Protein AF-A0A0W0V885-F1 (afdb_monomer_lite)

Secondary structure (DSSP, 8-state):
--HHHHHHHHHHHHHHHHHHHHHHHHHHHTHHHHHHHHHHS---HHHHHHHHHHTT----HHHHHHHHHHHHHTTGGGGSPPTTGGGSPPEEEEEEEETTEEEEEEE-TT--EEEEEEESSS-SHHHHHHHHHHB-TTSSBHHHHHHHHT-HHHHHHTT--SSSTT----

pLDDT: mean 87.05, std 13.27, range [34.38, 97.19]

Sequence (170 aa):
MNIVDALIFVSRDISEAIWYCRRRRFIKEVAPLIIFWSDRFFLNWQNLQELGKERHLLLKESDLERYRHYFYKKQFQKLQPSMEDLTAPLTIKVHKKIKGTWLFLYTDAKGIVHDFYFSNTKNFEAPRAFFNHSLASNGLPQLVNLQIANNKRLAEKLNVKSHLDDMDFI

Structure (mmCIF, N/CA/C/O backbone):
data_AF-A0A0W0V885-F1
#
_entry.id   AF-A0A0W0V885-F1
#
loop_
_atom_site.group_PDB
_atom_site.id
_atom_site.type_symbol
_atom_site.label_atom_id
_atom_site.label_alt_id
_atom_site.label_comp_id
_atom_site.label_asym_id
_atom_site.label_entity_id
_atom_site.label_seq_id
_atom_site.pdbx_PDB_ins_code
_atom_site.Cartn_x
_atom_site.Cartn_y
_atom_site.Cartn_z
_atom_site.occupancy
_atom_site.B_iso_or_equiv
_atom_site.auth_seq_id
_atom_site.auth_comp_id
_atom_site.auth_asym_id
_atom_site.auth_atom_id
_atom_site.pdbx_PDB_model_num
ATOM 1 N N . MET A 1 1 ? 31.314 2.387 -26.547 1.00 68.62 1 MET A N 1
ATOM 2 C CA . MET A 1 1 ? 30.537 1.289 -25.936 1.00 68.62 1 MET A CA 1
ATOM 3 C C . MET A 1 1 ? 30.805 0.045 -26.759 1.00 68.62 1 MET A C 1
ATOM 5 O O . MET A 1 1 ? 30.599 0.109 -27.966 1.00 68.62 1 MET A O 1
ATOM 9 N N . ASN A 1 2 ? 31.378 -1.007 -26.170 1.00 89.75 2 ASN A N 1
ATOM 10 C CA . ASN A 1 2 ? 31.672 -2.222 -26.932 1.00 89.75 2 ASN A CA 1
ATOM 11 C C . ASN A 1 2 ? 30.383 -3.058 -27.108 1.00 89.75 2 ASN A C 1
ATOM 13 O O . ASN A 1 2 ? 29.359 -2.791 -26.475 1.00 89.75 2 ASN A O 1
ATOM 17 N N . ILE A 1 3 ? 30.419 -4.055 -27.995 1.00 86.44 3 ILE A N 1
ATOM 18 C CA . ILE A 1 3 ? 29.249 -4.897 -28.301 1.00 86.44 3 ILE A CA 1
ATOM 19 C C . ILE A 1 3 ? 28.746 -5.639 -27.048 1.00 86.44 3 ILE A C 1
ATOM 21 O O . ILE A 1 3 ? 27.542 -5.819 -26.887 1.00 86.44 3 ILE A O 1
ATOM 25 N N . VAL A 1 4 ? 29.641 -6.015 -26.129 1.00 87.75 4 VAL A N 1
ATOM 26 C CA . VAL A 1 4 ? 29.295 -6.712 -24.881 1.00 87.75 4 VAL A CA 1
ATOM 27 C C . VAL A 1 4 ? 28.505 -5.797 -23.939 1.00 87.75 4 VAL A C 1
ATOM 29 O O . VAL A 1 4 ? 27.451 -6.199 -23.452 1.00 87.75 4 VAL A O 1
ATOM 32 N N . ASP A 1 5 ? 28.938 -4.551 -23.752 1.00 87.75 5 ASP A N 1
ATOM 33 C CA . ASP A 1 5 ? 28.249 -3.548 -22.932 1.00 87.75 5 ASP A CA 1
ATOM 34 C C . ASP A 1 5 ? 26.846 -3.252 -23.481 1.00 87.75 5 ASP A C 1
ATOM 36 O O . ASP A 1 5 ? 25.875 -3.169 -22.726 1.00 87.75 5 ASP A O 1
ATOM 40 N N . ALA A 1 6 ? 26.725 -3.143 -24.809 1.00 80.00 6 ALA A N 1
ATOM 41 C CA . ALA A 1 6 ? 25.445 -2.932 -25.479 1.00 80.00 6 ALA A CA 1
ATOM 42 C C . ALA A 1 6 ? 24.498 -4.132 -25.294 1.00 80.00 6 ALA A C 1
ATOM 44 O O . ALA A 1 6 ? 23.315 -3.945 -25.005 1.00 80.00 6 ALA A O 1
ATOM 45 N N . LEU A 1 7 ? 25.008 -5.365 -25.395 1.00 84.19 7 LEU A N 1
ATOM 46 C CA . LEU A 1 7 ? 24.227 -6.584 -25.162 1.00 84.19 7 LEU A CA 1
ATOM 47 C C . LEU A 1 7 ? 23.784 -6.721 -23.700 1.00 84.19 7 LEU A C 1
ATOM 49 O O . LEU A 1 7 ? 22.631 -7.074 -23.444 1.00 84.19 7 LEU A O 1
ATOM 53 N N . ILE A 1 8 ? 24.659 -6.404 -22.740 1.00 83.31 8 ILE A N 1
ATOM 54 C CA . ILE A 1 8 ? 24.323 -6.389 -21.308 1.00 83.31 8 ILE A CA 1
ATOM 55 C C . ILE A 1 8 ? 23.217 -5.366 -21.036 1.00 83.31 8 ILE A C 1
ATOM 57 O O . ILE A 1 8 ? 22.239 -5.681 -20.353 1.00 83.31 8 ILE A O 1
ATOM 61 N N . PHE A 1 9 ? 23.339 -4.162 -21.598 1.00 81.88 9 PHE A N 1
ATOM 62 C CA . PHE A 1 9 ? 22.345 -3.104 -21.448 1.00 81.88 9 PHE A CA 1
ATOM 63 C C . PHE A 1 9 ? 20.971 -3.528 -21.990 1.00 81.88 9 PHE A C 1
ATOM 65 O O . PHE A 1 9 ? 19.979 -3.481 -21.262 1.00 81.88 9 PHE A O 1
ATOM 72 N N . VAL A 1 10 ? 20.921 -4.026 -23.230 1.00 84.38 10 VAL A N 1
ATOM 73 C CA . VAL A 1 10 ? 19.677 -4.494 -23.866 1.00 84.38 10 VAL A CA 1
ATOM 74 C C . VAL A 1 10 ? 19.059 -5.664 -23.092 1.00 84.38 10 VAL A C 1
ATOM 76 O O . VAL A 1 10 ? 17.852 -5.680 -22.850 1.00 84.38 10 VAL A O 1
ATOM 79 N N . SER A 1 11 ? 19.875 -6.623 -22.648 1.00 88.19 11 SER A N 1
ATOM 80 C CA . SER A 1 11 ? 19.417 -7.770 -21.853 1.00 88.19 11 SER A CA 1
ATOM 81 C C . SER A 1 11 ? 18.785 -7.342 -20.523 1.00 88.19 11 SER A C 1
ATOM 83 O O . SER A 1 11 ? 17.719 -7.842 -20.135 1.00 88.19 11 SER A O 1
ATOM 85 N N . ARG A 1 12 ? 19.395 -6.363 -19.841 1.00 84.06 12 ARG A N 1
ATOM 86 C CA . ARG A 1 12 ? 18.858 -5.790 -18.602 1.00 84.06 12 ARG A CA 1
ATOM 87 C C . ARG A 1 12 ? 17.513 -5.109 -18.843 1.00 84.06 12 ARG A C 1
ATOM 89 O O . ARG A 1 12 ? 16.565 -5.367 -18.104 1.00 84.06 12 ARG A O 1
ATOM 96 N N . ASP A 1 13 ? 17.404 -4.302 -19.892 1.00 85.19 13 ASP A N 1
ATOM 97 C CA . ASP A 1 13 ? 16.175 -3.569 -20.211 1.00 85.19 13 ASP A CA 1
ATOM 98 C C . ASP A 1 13 ? 15.011 -4.505 -20.571 1.00 85.19 13 ASP A C 1
ATOM 100 O O . ASP A 1 13 ? 13.882 -4.306 -20.109 1.00 85.19 13 ASP A O 1
ATOM 104 N N . ILE A 1 14 ? 15.283 -5.573 -21.327 1.00 89.06 14 ILE A N 1
ATOM 105 C CA . ILE A 1 14 ? 14.296 -6.621 -21.625 1.00 89.06 14 ILE A CA 1
ATOM 106 C C . ILE A 1 14 ? 13.859 -7.325 -20.336 1.00 89.06 14 ILE A C 1
ATOM 108 O O . ILE A 1 14 ? 12.661 -7.513 -20.105 1.00 89.06 14 ILE A O 1
ATOM 112 N N . SER A 1 15 ? 14.810 -7.683 -19.471 1.00 88.62 15 SER A N 1
ATOM 113 C CA . SER A 1 15 ? 14.525 -8.349 -18.196 1.00 88.62 15 SER A CA 1
ATOM 114 C C . SER A 1 15 ? 13.629 -7.497 -17.294 1.00 88.62 15 SER A C 1
ATOM 116 O O . SER A 1 15 ? 12.650 -8.005 -16.737 1.00 88.62 15 SER A O 1
ATOM 118 N N . GLU A 1 16 ? 13.896 -6.193 -17.207 1.00 88.31 16 GLU A N 1
ATOM 119 C CA . GLU A 1 16 ? 13.069 -5.256 -16.446 1.00 88.31 16 GLU A CA 1
ATOM 120 C C . GLU A 1 16 ? 11.676 -5.091 -17.067 1.00 88.31 16 GLU A C 1
ATOM 122 O O . GLU A 1 16 ? 10.662 -5.198 -16.369 1.00 88.31 16 GLU A O 1
ATOM 127 N N . ALA A 1 17 ? 11.582 -4.937 -18.391 1.00 89.12 17 ALA A N 1
ATOM 128 C CA . ALA A 1 17 ? 10.296 -4.861 -19.083 1.00 89.12 17 ALA A CA 1
ATOM 129 C C . ALA A 1 17 ? 9.433 -6.111 -18.839 1.00 89.12 17 ALA A C 1
ATOM 131 O O . ALA A 1 17 ? 8.244 -6.000 -18.523 1.00 89.12 17 ALA A O 1
ATOM 132 N N . ILE A 1 18 ? 10.029 -7.304 -18.911 1.00 92.75 18 ILE A N 1
ATOM 133 C CA . ILE A 1 18 ? 9.355 -8.570 -18.609 1.00 92.75 18 ILE A CA 1
ATOM 134 C C . ILE A 1 18 ? 8.925 -8.618 -17.137 1.00 92.75 18 ILE A C 1
ATOM 136 O O . ILE A 1 18 ? 7.794 -9.022 -16.831 1.00 92.75 18 ILE A O 1
ATOM 140 N N . TRP A 1 19 ? 9.800 -8.207 -16.215 1.00 92.69 19 TRP A N 1
ATOM 141 C CA . TRP A 1 19 ? 9.489 -8.155 -14.788 1.00 92.69 19 TRP A CA 1
ATOM 142 C C . TRP A 1 19 ? 8.268 -7.266 -14.522 1.00 92.69 19 TRP A C 1
ATOM 144 O O . TRP A 1 19 ? 7.337 -7.705 -13.830 1.00 92.69 19 TRP A O 1
ATOM 154 N N . TYR A 1 20 ? 8.218 -6.081 -15.141 1.00 93.44 20 TYR A N 1
ATOM 155 C CA . TYR A 1 20 ? 7.081 -5.169 -15.054 1.00 93.44 20 TYR A CA 1
ATOM 156 C C . TYR A 1 20 ? 5.826 -5.771 -15.661 1.00 93.44 20 TYR A C 1
ATOM 158 O O . TYR A 1 20 ? 4.790 -5.786 -15.006 1.00 93.44 20 TYR A O 1
ATOM 166 N N . CYS A 1 21 ? 5.886 -6.321 -16.873 1.00 91.88 21 CYS A N 1
ATOM 167 C CA . CYS A 1 21 ? 4.717 -6.914 -17.523 1.00 91.88 21 CYS A CA 1
ATOM 168 C C . CYS A 1 21 ? 4.067 -8.000 -16.652 1.00 91.88 21 CYS A C 1
ATOM 170 O O . CYS A 1 21 ? 2.838 -8.054 -16.544 1.00 91.88 21 CYS A O 1
ATOM 172 N N . ARG A 1 22 ? 4.880 -8.790 -15.939 1.00 91.88 22 ARG A N 1
ATOM 173 C CA . ARG A 1 22 ? 4.417 -9.807 -14.979 1.00 91.88 22 ARG A CA 1
ATOM 174 C C . ARG A 1 22 ? 3.801 -9.232 -13.696 1.00 91.88 22 ARG A C 1
ATOM 176 O O . ARG A 1 22 ? 3.079 -9.950 -13.007 1.00 91.88 22 ARG A O 1
ATOM 183 N N . ARG A 1 23 ? 4.078 -7.970 -13.348 1.00 92.31 23 ARG A N 1
ATOM 184 C CA . ARG A 1 23 ? 3.662 -7.317 -12.087 1.00 92.31 23 ARG A CA 1
ATOM 185 C C . ARG A 1 23 ? 2.853 -6.035 -12.270 1.00 92.31 23 ARG A C 1
ATOM 187 O O . ARG A 1 23 ? 2.412 -5.462 -11.284 1.00 92.31 23 ARG A O 1
ATOM 194 N N . ARG A 1 24 ? 2.568 -5.610 -13.502 1.00 92.56 24 ARG A N 1
ATOM 195 C CA . ARG A 1 24 ? 1.952 -4.308 -13.816 1.00 92.56 24 ARG A CA 1
ATOM 196 C C . ARG A 1 24 ? 0.668 -4.020 -13.042 1.00 92.56 24 ARG A C 1
ATOM 198 O O . ARG A 1 24 ? 0.418 -2.879 -12.686 1.00 92.56 24 ARG A O 1
ATOM 205 N N . ARG A 1 25 ? -0.140 -5.054 -12.772 1.00 90.75 25 ARG A N 1
ATOM 206 C CA . ARG A 1 25 ? -1.385 -4.932 -11.996 1.00 90.75 25 ARG A CA 1
ATOM 207 C C . ARG A 1 25 ? -1.096 -4.620 -10.530 1.00 90.75 25 ARG A C 1
ATOM 209 O O . ARG A 1 25 ? -1.646 -3.661 -10.016 1.00 90.75 25 ARG A O 1
ATOM 216 N N . PHE A 1 26 ? -0.190 -5.381 -9.917 1.00 92.75 26 PHE A N 1
ATOM 217 C CA . PHE A 1 26 ? 0.284 -5.130 -8.557 1.00 92.75 26 PHE A CA 1
ATOM 218 C C . PHE A 1 26 ? 0.885 -3.724 -8.441 1.00 92.75 26 PHE A C 1
ATOM 220 O O . PHE A 1 26 ? 0.517 -2.962 -7.560 1.00 92.75 26 PHE A O 1
ATOM 227 N N . ILE A 1 27 ? 1.752 -3.346 -9.384 1.00 94.75 27 ILE A N 1
ATOM 228 C CA . ILE A 1 27 ? 2.418 -2.036 -9.376 1.00 94.75 27 ILE A CA 1
ATOM 229 C C . ILE A 1 27 ? 1.413 -0.895 -9.534 1.00 94.75 27 ILE A C 1
ATOM 231 O O . ILE A 1 27 ? 1.598 0.162 -8.955 1.00 94.75 27 ILE A O 1
ATOM 235 N N . LYS A 1 28 ? 0.346 -1.082 -10.313 1.00 94.56 28 LYS A N 1
ATOM 236 C CA . LYS A 1 28 ? -0.678 -0.048 -10.478 1.00 94.56 28 LYS A CA 1
ATOM 237 C C . LYS A 1 28 ? -1.521 0.153 -9.214 1.00 94.56 28 LYS A C 1
ATOM 239 O O . LYS A 1 28 ? -1.961 1.265 -8.977 1.00 94.56 28 LYS A O 1
ATOM 244 N N . GLU A 1 29 ? -1.786 -0.902 -8.449 1.00 93.12 29 GLU A N 1
ATOM 245 C CA . GLU A 1 29 ? -2.818 -0.865 -7.398 1.00 93.12 29 GLU A CA 1
ATOM 246 C C . GLU A 1 29 ? -2.289 -0.916 -5.975 1.00 93.12 29 GLU A C 1
ATOM 248 O O . GLU A 1 29 ? -2.931 -0.389 -5.080 1.00 93.12 29 GLU A O 1
ATOM 253 N N . VAL A 1 30 ? -1.142 -1.552 -5.760 1.00 95.00 30 VAL A N 1
ATOM 254 C CA . VAL A 1 30 ? -0.584 -1.773 -4.423 1.00 95.00 30 VAL A CA 1
ATOM 255 C C . VAL A 1 30 ? 0.625 -0.873 -4.192 1.00 95.00 30 VAL A C 1
ATOM 257 O O . VAL A 1 30 ? 0.741 -0.241 -3.146 1.00 95.00 30 VAL A O 1
ATOM 260 N N . ALA A 1 31 ? 1.513 -0.755 -5.185 1.00 95.69 31 ALA A N 1
ATOM 261 C CA . ALA A 1 31 ? 2.716 0.062 -5.038 1.00 95.69 31 ALA A CA 1
ATOM 262 C C . ALA A 1 31 ? 2.453 1.544 -4.704 1.00 95.69 31 ALA A C 1
ATOM 264 O O . ALA A 1 31 ? 3.234 2.071 -3.917 1.00 95.69 31 ALA A O 1
ATOM 265 N N . PRO A 1 32 ? 1.402 2.228 -5.215 1.00 97.19 32 PRO A N 1
ATOM 266 C CA . PRO A 1 32 ? 1.160 3.624 -4.859 1.00 97.19 32 PRO A CA 1
ATOM 267 C C . PRO A 1 32 ? 0.997 3.822 -3.351 1.00 97.19 32 PRO A C 1
ATOM 269 O O . PRO A 1 32 ? 1.608 4.737 -2.805 1.00 97.19 32 PRO A O 1
ATOM 272 N N . LEU A 1 33 ? 0.258 2.930 -2.681 1.00 96.69 33 LEU A N 1
ATOM 273 C CA . LEU A 1 33 ? 0.037 2.988 -1.236 1.00 96.69 33 LEU A CA 1
ATOM 274 C C . LEU A 1 33 ? 1.308 2.656 -0.443 1.00 96.69 33 LEU A C 1
ATOM 276 O O . LEU A 1 33 ? 1.646 3.360 0.500 1.00 96.69 33 LEU A O 1
ATOM 280 N N . ILE A 1 34 ? 2.063 1.636 -0.861 1.00 96.50 34 ILE A N 1
ATOM 281 C CA . ILE A 1 34 ? 3.335 1.278 -0.209 1.00 96.50 34 ILE A CA 1
ATOM 282 C C . ILE A 1 34 ? 4.342 2.427 -0.304 1.00 96.50 34 ILE A C 1
ATOM 284 O O . ILE A 1 34 ? 4.990 2.762 0.684 1.00 96.50 34 ILE A O 1
ATOM 288 N N . ILE A 1 35 ? 4.456 3.045 -1.483 1.00 96.31 35 ILE A N 1
ATOM 289 C CA . ILE A 1 35 ? 5.344 4.190 -1.712 1.00 96.31 35 ILE A CA 1
ATOM 290 C C . ILE A 1 35 ? 4.843 5.413 -0.940 1.00 96.31 35 ILE A C 1
ATOM 292 O O . ILE A 1 35 ? 5.644 6.166 -0.395 1.00 96.31 35 ILE A O 1
ATOM 296 N N . PHE A 1 36 ? 3.523 5.604 -0.848 1.00 95.44 36 PHE A N 1
ATOM 297 C CA . PHE A 1 36 ? 2.942 6.649 -0.010 1.00 95.44 36 PHE A CA 1
ATOM 298 C C . PHE A 1 36 ? 3.360 6.455 1.450 1.00 95.44 36 PHE A C 1
ATOM 300 O O . PHE A 1 36 ? 3.877 7.392 2.052 1.00 95.44 36 PHE A O 1
ATOM 307 N N . TRP A 1 37 ? 3.245 5.240 1.995 1.00 94.19 37 TRP A N 1
ATOM 308 C CA . TRP A 1 37 ? 3.684 4.969 3.361 1.00 94.19 37 TRP A CA 1
ATOM 309 C C . TRP A 1 37 ? 5.184 5.200 3.563 1.00 94.19 37 TRP A C 1
ATOM 311 O O . TRP A 1 37 ? 5.569 5.872 4.521 1.00 94.19 37 TRP A O 1
ATOM 321 N N . SER A 1 38 ? 6.029 4.693 2.658 1.00 93.19 38 SER A N 1
ATOM 322 C CA . SER A 1 38 ? 7.483 4.848 2.778 1.00 93.19 38 SER A CA 1
ATOM 323 C C . SER A 1 38 ? 7.919 6.310 2.715 1.00 93.19 38 SER A C 1
ATOM 325 O O . SER A 1 38 ? 8.725 6.750 3.531 1.0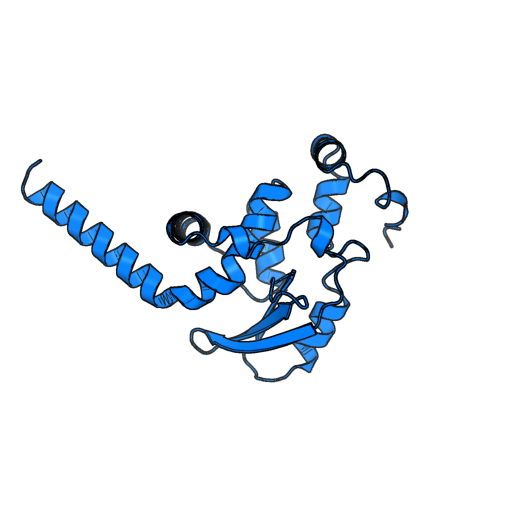0 93.19 38 SER A O 1
ATOM 327 N N . ASP A 1 39 ? 7.375 7.071 1.766 1.00 90.81 39 ASP A N 1
ATOM 328 C CA . ASP A 1 39 ? 7.864 8.415 1.456 1.00 90.81 39 ASP A CA 1
ATOM 329 C C . ASP A 1 39 ? 7.237 9.473 2.360 1.00 90.81 39 ASP A C 1
ATOM 331 O O . ASP A 1 39 ? 7.895 10.447 2.732 1.00 90.81 39 ASP A O 1
ATOM 335 N N . ARG A 1 40 ? 5.957 9.305 2.714 1.00 90.56 40 ARG A N 1
ATOM 336 C CA . ARG A 1 40 ? 5.228 10.297 3.507 1.00 90.56 40 ARG A CA 1
ATOM 337 C C . ARG A 1 40 ? 5.568 10.209 4.987 1.00 90.56 40 ARG A C 1
ATOM 339 O O . ARG A 1 40 ? 5.687 11.251 5.629 1.00 90.56 40 ARG A O 1
ATOM 346 N N . PHE A 1 41 ? 5.746 8.992 5.502 1.00 88.81 41 PHE A N 1
ATOM 347 C CA . PHE A 1 41 ? 5.967 8.739 6.928 1.00 88.81 41 PHE A CA 1
ATOM 348 C C . PHE A 1 41 ? 7.396 8.306 7.257 1.00 88.81 41 PHE A C 1
ATOM 350 O O . PHE A 1 41 ? 7.668 7.948 8.397 1.00 88.81 41 PHE A O 1
ATOM 357 N N . PHE A 1 42 ? 8.316 8.362 6.284 1.00 86.00 42 PHE A N 1
ATOM 358 C CA . PHE A 1 42 ? 9.738 8.040 6.469 1.00 86.00 42 PHE A CA 1
ATOM 359 C C . PHE A 1 42 ? 9.947 6.690 7.167 1.00 86.00 42 PHE A C 1
ATOM 361 O O . PHE A 1 42 ? 10.822 6.545 8.023 1.00 86.00 42 PHE A O 1
ATOM 368 N N . LEU A 1 43 ? 9.107 5.705 6.829 1.00 89.25 43 LEU A N 1
ATOM 369 C CA . LEU A 1 43 ? 9.167 4.392 7.454 1.00 89.25 43 LEU A CA 1
ATOM 370 C C . LEU A 1 43 ? 10.504 3.736 7.128 1.00 89.25 43 LEU A C 1
ATOM 372 O O . LEU A 1 43 ? 10.908 3.660 5.966 1.00 89.25 43 LEU A O 1
ATOM 376 N N . ASN A 1 44 ? 11.163 3.211 8.159 1.00 90.12 44 ASN A N 1
ATOM 377 C CA . ASN A 1 44 ? 12.279 2.307 7.942 1.00 90.12 44 ASN A CA 1
ATOM 378 C C . ASN A 1 44 ? 11.785 1.014 7.261 1.00 90.12 44 ASN A C 1
ATOM 380 O O . ASN A 1 44 ? 10.589 0.704 7.216 1.00 90.12 44 ASN A O 1
ATOM 384 N N . TRP A 1 45 ? 12.727 0.242 6.725 1.00 92.44 45 TRP A N 1
ATOM 385 C CA . TRP A 1 45 ? 12.403 -0.970 5.982 1.00 92.44 45 TRP A CA 1
ATOM 386 C C . TRP A 1 45 ? 11.651 -2.018 6.820 1.00 92.44 45 TRP A C 1
ATOM 388 O O . TRP A 1 45 ? 10.752 -2.678 6.305 1.00 92.44 45 TRP A O 1
ATOM 398 N N . GLN A 1 46 ? 11.964 -2.141 8.111 1.00 93.50 46 GLN A N 1
ATOM 399 C CA . GLN A 1 46 ? 11.339 -3.120 9.009 1.00 93.50 46 GLN A CA 1
ATOM 400 C C . GLN A 1 46 ? 9.851 -2.814 9.214 1.00 93.50 46 GLN A C 1
ATOM 402 O O . GLN A 1 46 ? 9.016 -3.693 9.018 1.00 93.50 46 GLN A O 1
ATOM 407 N N . ASN A 1 47 ? 9.523 -1.552 9.484 1.00 93.69 47 ASN A N 1
ATOM 408 C CA . ASN A 1 47 ? 8.154 -1.059 9.614 1.00 93.69 47 ASN A CA 1
ATOM 409 C C . ASN A 1 47 ? 7.347 -1.274 8.329 1.00 93.69 47 ASN A C 1
ATOM 411 O O . ASN A 1 47 ? 6.192 -1.695 8.362 1.00 93.69 47 ASN A O 1
ATOM 415 N N . LEU A 1 48 ? 7.958 -1.015 7.168 1.00 94.94 48 LEU A N 1
ATOM 416 C CA . LEU A 1 48 ? 7.297 -1.236 5.884 1.00 94.94 48 LEU A CA 1
ATOM 417 C C . LEU A 1 48 ? 7.066 -2.732 5.612 1.00 94.94 48 LEU A C 1
ATOM 419 O O . LEU A 1 48 ? 6.019 -3.111 5.085 1.00 94.94 48 LEU A O 1
ATOM 423 N N . GLN A 1 49 ? 8.017 -3.593 5.988 1.00 95.81 49 GLN A N 1
ATOM 424 C CA . GLN A 1 49 ? 7.843 -5.044 5.918 1.00 95.81 49 GLN A CA 1
ATOM 425 C C . GLN A 1 49 ? 6.740 -5.536 6.851 1.00 95.81 49 GLN A C 1
ATOM 427 O O . GLN A 1 49 ? 6.010 -6.447 6.471 1.00 95.81 49 GLN A O 1
ATOM 432 N N . GLU A 1 50 ? 6.617 -4.964 8.043 1.00 96.25 50 GLU A N 1
ATOM 433 C CA . GLU A 1 50 ? 5.566 -5.299 9.001 1.00 96.25 50 GLU A CA 1
ATOM 434 C C . GLU A 1 50 ? 4.179 -4.932 8.463 1.00 96.25 50 GLU A C 1
ATOM 436 O O . GLU A 1 50 ? 3.332 -5.819 8.350 1.00 96.25 50 GLU A O 1
ATOM 441 N N . LEU A 1 51 ? 4.002 -3.709 7.944 1.00 95.88 51 LEU A N 1
ATOM 442 C CA . LEU A 1 51 ? 2.773 -3.312 7.239 1.00 95.88 51 LEU A CA 1
ATOM 443 C C . LEU A 1 51 ? 2.433 -4.255 6.077 1.00 95.88 51 LEU A C 1
ATOM 445 O O . LEU A 1 51 ? 1.266 -4.574 5.841 1.00 95.88 51 LEU A O 1
ATOM 449 N N . GLY A 1 52 ? 3.448 -4.702 5.333 1.00 96.25 52 GLY A N 1
ATOM 450 C CA . GLY A 1 52 ? 3.282 -5.707 4.287 1.00 96.25 52 GLY A CA 1
ATOM 451 C C . GLY A 1 52 ? 2.808 -7.053 4.843 1.00 96.25 52 GLY A C 1
ATOM 452 O O . GLY A 1 52 ? 1.851 -7.627 4.323 1.00 96.25 52 GLY A O 1
ATOM 453 N N . LYS A 1 53 ? 3.442 -7.550 5.910 1.00 96.81 53 LYS A N 1
ATOM 454 C CA . LYS A 1 53 ? 3.132 -8.846 6.535 1.00 96.81 53 LYS A CA 1
ATOM 455 C C . LYS A 1 53 ? 1.709 -8.903 7.079 1.00 96.81 53 LYS A C 1
ATOM 457 O O . LYS A 1 53 ? 1.029 -9.889 6.805 1.00 96.81 53 LYS A O 1
ATOM 462 N N . GLU A 1 54 ? 1.244 -7.851 7.751 1.00 96.75 54 GLU A N 1
ATOM 463 C CA . GLU A 1 54 ? -0.150 -7.715 8.211 1.00 96.75 54 GLU A CA 1
ATOM 464 C C . GLU A 1 54 ? -1.163 -7.925 7.073 1.00 96.75 54 GLU A C 1
ATOM 466 O O . GLU A 1 54 ? -2.251 -8.458 7.275 1.00 96.75 54 GLU A O 1
ATOM 471 N N . ARG A 1 55 ? -0.777 -7.555 5.845 1.00 96.44 55 ARG A N 1
ATOM 472 C CA . ARG A 1 55 ? -1.592 -7.640 4.620 1.00 96.44 55 ARG A CA 1
ATOM 473 C C . ARG A 1 55 ? -1.298 -8.882 3.785 1.00 96.44 55 ARG A C 1
ATOM 475 O O . ARG A 1 55 ? -1.718 -8.965 2.628 1.00 96.44 55 ARG A O 1
ATOM 482 N N . HIS A 1 56 ? -0.547 -9.828 4.349 1.00 96.00 56 HIS A N 1
ATOM 483 C CA . HIS A 1 56 ? -0.065 -11.048 3.700 1.00 96.00 56 HIS A CA 1
ATOM 484 C C . HIS A 1 56 ? 0.780 -10.792 2.441 1.00 96.00 56 HIS A C 1
ATOM 486 O O . HIS A 1 56 ? 0.755 -11.553 1.470 1.00 96.00 56 HIS A O 1
ATOM 492 N N . LEU A 1 57 ? 1.558 -9.712 2.460 1.00 95.06 57 LEU A N 1
ATOM 493 C CA . LEU A 1 57 ? 2.484 -9.333 1.406 1.00 95.06 57 LEU A CA 1
ATOM 494 C C . LEU A 1 57 ? 3.928 -9.409 1.905 1.00 95.06 57 LEU A C 1
ATOM 496 O O . LEU A 1 57 ? 4.367 -8.624 2.742 1.00 95.06 57 LEU A O 1
ATOM 500 N N . LEU A 1 58 ? 4.712 -10.310 1.314 1.00 93.94 58 LEU A N 1
ATOM 501 C CA . LEU A 1 58 ? 6.153 -10.344 1.543 1.00 93.94 58 LEU A CA 1
ATOM 502 C C . LEU A 1 58 ? 6.851 -9.287 0.679 1.00 93.94 58 LEU A C 1
ATOM 504 O O . LEU A 1 58 ? 6.967 -9.447 -0.538 1.00 93.94 58 LEU A O 1
ATOM 508 N N . LEU A 1 59 ? 7.347 -8.232 1.321 1.00 93.31 59 LEU A N 1
ATOM 509 C CA . LEU A 1 59 ? 8.130 -7.188 0.670 1.00 93.31 59 LEU A CA 1
ATOM 510 C C . LEU A 1 59 ? 9.629 -7.500 0.69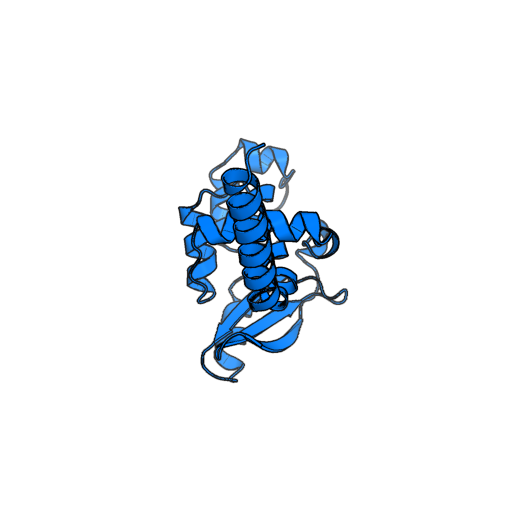9 1.00 93.31 59 LEU A C 1
ATOM 512 O O . LEU A 1 59 ? 10.202 -7.826 1.741 1.00 93.31 59 LEU A O 1
ATOM 516 N N . LYS A 1 60 ? 10.264 -7.366 -0.469 1.00 92.56 60 LYS A N 1
ATOM 517 C CA . LYS A 1 60 ? 11.718 -7.419 -0.657 1.00 92.56 60 LYS A CA 1
ATOM 518 C C . LYS A 1 60 ? 12.216 -6.040 -1.064 1.00 92.56 60 LYS A C 1
ATOM 520 O O . LYS A 1 60 ? 11.566 -5.370 -1.862 1.00 92.56 60 LYS A O 1
ATOM 525 N N . GLU A 1 61 ? 13.369 -5.635 -0.552 1.00 88.88 61 GLU A N 1
ATOM 526 C CA . GLU A 1 61 ? 13.905 -4.286 -0.773 1.00 88.88 61 GLU A CA 1
ATOM 527 C C . GLU A 1 61 ? 14.174 -4.033 -2.263 1.00 88.88 61 GLU A C 1
ATOM 529 O O . GLU A 1 61 ? 13.768 -3.021 -2.829 1.00 88.88 61 GLU A O 1
ATOM 534 N N . SER A 1 62 ? 14.714 -5.041 -2.953 1.00 88.06 62 SER A N 1
ATOM 535 C CA . SER A 1 62 ? 14.909 -5.014 -4.405 1.00 88.06 62 SER A CA 1
ATOM 536 C C . SER A 1 62 ? 13.607 -4.918 -5.208 1.00 88.06 62 SER A C 1
ATOM 538 O O . SER A 1 62 ? 13.619 -4.394 -6.323 1.00 88.06 62 SER A O 1
ATOM 540 N N . ASP A 1 63 ? 12.484 -5.406 -4.672 1.00 88.56 63 ASP A N 1
ATOM 541 C CA . ASP A 1 63 ? 11.174 -5.235 -5.299 1.00 88.56 63 ASP A CA 1
ATOM 542 C C . ASP A 1 63 ? 10.651 -3.803 -5.083 1.00 88.56 63 ASP A C 1
ATOM 544 O O . ASP A 1 63 ? 10.073 -3.246 -6.016 1.00 88.56 63 ASP A O 1
ATOM 548 N N . LEU A 1 64 ? 10.896 -3.179 -3.919 1.00 91.44 64 LEU A N 1
ATOM 549 C CA . LEU A 1 64 ? 10.476 -1.799 -3.630 1.00 91.44 64 LEU A CA 1
ATOM 550 C C . LEU A 1 64 ? 11.125 -0.793 -4.584 1.00 91.44 64 LEU A C 1
ATOM 552 O O . LEU A 1 64 ? 10.418 0.028 -5.165 1.00 91.44 64 LEU A O 1
ATOM 556 N N . GLU A 1 65 ? 12.434 -0.893 -4.815 1.00 91.56 65 GLU A N 1
ATOM 557 C CA . GLU A 1 65 ? 13.132 0.005 -5.744 1.00 91.56 65 GLU A CA 1
ATOM 558 C C . GLU A 1 65 ? 12.602 -0.122 -7.178 1.00 91.56 65 GLU A C 1
ATOM 560 O O . GLU A 1 65 ? 12.378 0.871 -7.878 1.00 91.56 65 GLU A O 1
ATOM 565 N N . ARG A 1 66 ? 12.282 -1.345 -7.616 1.00 93.88 66 ARG A N 1
ATOM 566 C CA . ARG A 1 66 ? 11.637 -1.557 -8.919 1.00 93.88 66 ARG A CA 1
ATOM 567 C C . ARG A 1 66 ? 10.204 -1.026 -8.935 1.00 93.88 66 ARG A C 1
ATOM 569 O O . ARG A 1 66 ? 9.782 -0.443 -9.935 1.00 93.88 66 ARG A O 1
ATOM 576 N N . TYR A 1 67 ? 9.442 -1.198 -7.853 1.00 94.94 67 TYR A N 1
ATOM 577 C CA . TYR A 1 67 ? 8.110 -0.606 -7.720 1.00 94.94 67 TYR A CA 1
ATOM 578 C C . TYR A 1 67 ? 8.178 0.912 -7.842 1.00 94.94 67 TYR A C 1
ATOM 580 O O . TYR A 1 67 ? 7.427 1.467 -8.640 1.00 94.94 67 TYR A O 1
ATOM 588 N N . ARG A 1 68 ? 9.123 1.555 -7.150 1.00 95.31 68 ARG A N 1
ATOM 589 C CA . ARG A 1 68 ? 9.393 2.993 -7.214 1.00 95.31 68 ARG A CA 1
ATOM 590 C C . ARG A 1 68 ? 9.746 3.440 -8.631 1.00 95.31 68 ARG A C 1
ATOM 592 O O . ARG A 1 68 ? 9.108 4.351 -9.159 1.00 95.31 68 ARG A O 1
ATOM 599 N N . HIS A 1 69 ? 10.680 2.749 -9.287 1.00 94.38 69 HIS A N 1
ATOM 600 C CA . HIS A 1 69 ? 11.050 3.023 -10.677 1.00 94.38 69 HIS A CA 1
ATOM 601 C C . HIS A 1 69 ? 9.823 3.037 -11.599 1.00 94.38 69 HIS A C 1
ATOM 603 O O . HIS A 1 69 ? 9.593 4.000 -12.332 1.00 94.38 69 HIS A O 1
ATOM 609 N N . TYR A 1 70 ? 8.998 1.985 -11.554 1.00 95.81 70 TYR A N 1
ATOM 610 C CA . TYR A 1 70 ? 7.827 1.885 -12.425 1.00 95.81 70 TYR A CA 1
ATOM 611 C C . TYR A 1 70 ? 6.669 2.786 -12.012 1.00 95.81 70 TYR A C 1
ATOM 613 O O . TYR A 1 70 ? 5.935 3.241 -12.887 1.00 95.81 70 TYR A O 1
ATOM 621 N N . PHE A 1 71 ? 6.511 3.062 -10.724 1.00 96.19 71 PHE A N 1
ATOM 622 C CA . PHE A 1 71 ? 5.533 4.004 -10.200 1.00 96.19 71 PHE A CA 1
ATOM 623 C C . PHE A 1 71 ? 5.735 5.398 -10.804 1.00 96.19 71 PHE A C 1
ATOM 625 O O . PHE A 1 71 ? 4.804 5.939 -11.407 1.00 96.19 71 PHE A O 1
ATOM 632 N N . TYR A 1 72 ? 6.963 5.927 -10.759 1.00 95.44 72 TYR A N 1
ATOM 633 C CA . TYR A 1 72 ? 7.282 7.215 -11.380 1.00 95.44 72 TYR A CA 1
ATOM 634 C C . TYR A 1 72 ? 7.237 7.133 -12.910 1.00 95.44 72 TYR A C 1
ATOM 636 O O . TYR A 1 72 ? 6.582 7.953 -13.554 1.00 95.44 72 TYR A O 1
ATOM 644 N N . LYS A 1 73 ? 7.848 6.098 -13.508 1.00 95.31 73 LYS A N 1
ATOM 645 C CA . LYS A 1 73 ? 7.885 5.910 -14.972 1.00 95.31 73 LYS A CA 1
ATOM 646 C C . LYS A 1 73 ? 6.496 5.799 -15.606 1.00 95.31 73 LYS A C 1
ATOM 648 O O . LYS A 1 73 ? 6.326 6.151 -16.770 1.00 95.31 73 LYS A O 1
ATOM 653 N N . LYS A 1 74 ? 5.506 5.267 -14.883 1.00 96.88 74 LYS A N 1
ATOM 654 C CA . LYS A 1 74 ? 4.121 5.092 -15.360 1.00 96.88 74 LYS A CA 1
ATOM 655 C C . LYS A 1 74 ? 3.152 6.152 -14.852 1.00 96.88 74 LYS A C 1
ATOM 657 O O . LYS A 1 74 ? 1.959 6.041 -15.124 1.00 96.88 74 LYS A O 1
ATOM 662 N N . GLN A 1 75 ? 3.665 7.177 -14.180 1.00 96.56 75 GLN A N 1
ATOM 663 C CA . GLN A 1 75 ? 2.891 8.304 -13.681 1.00 96.56 75 GLN A CA 1
ATOM 664 C C . GLN A 1 75 ? 1.747 7.883 -12.735 1.00 96.56 75 GLN A C 1
ATOM 666 O O . GLN A 1 75 ? 0.602 8.329 -12.855 1.00 96.56 75 GLN A O 1
ATOM 671 N N . PHE A 1 76 ? 2.032 6.954 -11.819 1.00 97.06 76 PHE A N 1
ATOM 672 C CA . PHE A 1 76 ? 1.050 6.438 -10.860 1.00 97.06 76 PHE A CA 1
ATOM 673 C C . PHE A 1 76 ? 0.904 7.298 -9.596 1.00 97.06 76 PHE A C 1
ATOM 675 O O . PHE A 1 76 ? 0.151 6.921 -8.705 1.00 97.06 76 PHE A O 1
ATOM 682 N N . GLN A 1 77 ? 1.533 8.475 -9.531 1.00 95.75 77 GLN A N 1
ATOM 683 C CA . GLN A 1 77 ? 1.421 9.410 -8.402 1.00 95.75 77 GLN A CA 1
ATOM 684 C C . GLN A 1 77 ? -0.028 9.820 -8.135 1.00 95.75 77 GLN A C 1
ATOM 686 O O . GLN A 1 77 ? -0.442 9.894 -6.988 1.00 95.75 77 GLN A O 1
ATOM 69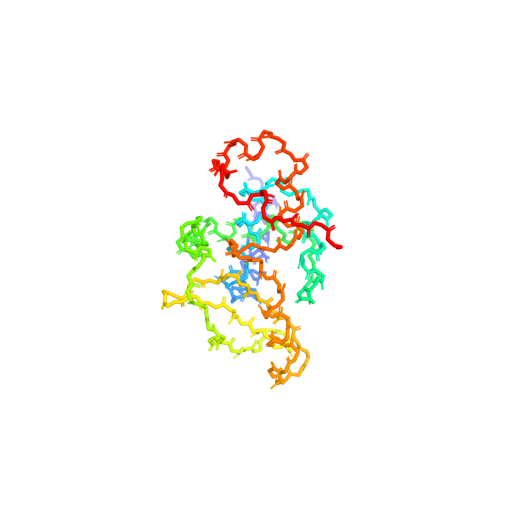1 N N . LYS A 1 78 ? -0.836 9.975 -9.190 1.00 95.31 78 LYS A N 1
ATOM 692 C CA . LYS A 1 78 ? -2.276 10.266 -9.082 1.00 95.31 78 LYS A CA 1
ATOM 693 C C . LYS A 1 78 ? -3.111 9.167 -8.410 1.00 95.31 78 LYS A C 1
ATOM 695 O O . LYS A 1 78 ? -4.304 9.355 -8.225 1.00 95.31 78 LYS A O 1
ATOM 700 N N . LEU A 1 79 ? -2.524 7.995 -8.162 1.00 95.56 79 LEU A N 1
ATOM 701 C CA . LEU A 1 79 ? -3.167 6.865 -7.488 1.00 95.56 79 LEU A CA 1
ATOM 702 C C . LEU A 1 79 ? -2.765 6.770 -6.009 1.00 95.56 79 LEU A C 1
ATOM 704 O O . LEU A 1 79 ? -3.195 5.837 -5.336 1.00 95.56 79 LEU A O 1
ATOM 708 N N . GLN A 1 80 ? -1.910 7.674 -5.520 1.00 95.38 80 GLN A N 1
ATOM 709 C CA . GLN A 1 80 ? -1.578 7.745 -4.101 1.00 95.38 80 GLN A CA 1
ATOM 710 C C . GLN A 1 80 ? -2.688 8.450 -3.320 1.00 95.38 80 GLN A C 1
ATOM 712 O O . GLN A 1 80 ? -3.265 9.411 -3.835 1.00 95.38 80 GLN A O 1
ATOM 717 N N . PRO A 1 81 ? -2.940 8.030 -2.071 1.00 93.06 81 PRO A N 1
ATOM 718 C CA . PRO A 1 81 ? -3.717 8.825 -1.133 1.00 93.06 81 PRO A CA 1
ATOM 719 C C . PRO A 1 81 ? -3.099 10.204 -0.916 1.00 93.06 81 PRO A C 1
ATOM 721 O O . PRO A 1 81 ? -1.876 10.355 -0.840 1.00 93.06 81 PRO A O 1
ATOM 724 N N . SER A 1 82 ? -3.957 11.210 -0.782 1.00 90.00 82 SER A N 1
ATOM 725 C CA . SER A 1 82 ? -3.595 12.479 -0.159 1.00 90.00 82 SER A CA 1
ATOM 726 C C . SER A 1 82 ? -3.922 12.418 1.335 1.00 90.00 82 SER A C 1
ATOM 728 O O . SER A 1 82 ? -4.724 11.585 1.750 1.00 90.00 82 SER A O 1
ATOM 730 N N . MET A 1 83 ? -3.334 13.303 2.149 1.00 84.00 83 MET A N 1
ATOM 731 C CA . MET A 1 83 ? -3.679 13.372 3.580 1.00 84.00 83 MET A CA 1
ATOM 732 C C . MET A 1 83 ? -5.162 13.707 3.808 1.00 84.00 83 MET A C 1
ATOM 734 O O . MET A 1 83 ? -5.726 13.289 4.810 1.00 84.00 83 MET A O 1
ATOM 738 N N . GLU A 1 84 ? -5.782 14.441 2.882 1.00 82.94 84 GLU A N 1
ATOM 739 C CA . GLU A 1 84 ? -7.195 14.835 2.939 1.00 82.94 84 GLU A CA 1
ATOM 740 C C . GLU A 1 84 ? -8.133 13.657 2.651 1.00 82.94 84 GLU A C 1
ATOM 742 O O . GLU A 1 84 ? -9.218 13.579 3.217 1.00 82.94 84 GLU A O 1
ATOM 747 N N . ASP A 1 85 ? -7.716 12.721 1.792 1.00 86.25 85 ASP A N 1
ATOM 748 C CA . ASP A 1 85 ? -8.551 11.580 1.410 1.00 86.25 85 ASP A CA 1
ATOM 749 C C . ASP A 1 85 ? -8.515 10.439 2.448 1.00 86.25 85 ASP A C 1
ATOM 751 O O . ASP A 1 85 ? -9.328 9.525 2.348 1.00 86.25 85 ASP A O 1
ATOM 755 N N . LEU A 1 86 ? -7.599 10.447 3.428 1.00 85.88 86 LEU A N 1
ATOM 756 C CA . LEU A 1 86 ? -7.414 9.323 4.367 1.00 85.88 86 LEU A CA 1
ATOM 757 C C . LEU A 1 86 ? -8.671 9.011 5.192 1.00 85.88 86 LEU A C 1
ATOM 759 O O . LEU A 1 86 ? -8.930 7.856 5.511 1.00 85.88 86 LEU A O 1
ATOM 763 N N . THR A 1 87 ? -9.488 10.018 5.494 1.00 86.25 87 THR A N 1
ATOM 764 C CA . THR A 1 87 ? -10.741 9.860 6.249 1.00 86.25 87 THR A CA 1
ATOM 765 C C . THR A 1 87 ? -11.969 9.692 5.351 1.00 86.25 87 THR A C 1
ATOM 767 O O . THR A 1 87 ? -13.105 9.737 5.830 1.00 86.25 87 THR A O 1
ATOM 770 N N . ALA A 1 88 ? -11.775 9.513 4.040 1.00 86.69 88 ALA A N 1
ATOM 771 C CA . ALA A 1 88 ? -12.875 9.336 3.105 1.00 86.69 88 ALA A CA 1
ATOM 772 C C . ALA A 1 88 ? -13.694 8.076 3.438 1.00 86.69 88 ALA A C 1
ATOM 774 O O . ALA A 1 88 ? -13.143 7.078 3.898 1.00 86.69 88 ALA A O 1
ATOM 775 N N . PRO A 1 89 ? -15.006 8.060 3.150 1.00 89.75 89 PRO A N 1
ATOM 776 C CA . PRO A 1 89 ? -15.792 6.841 3.252 1.00 89.75 89 PRO A CA 1
ATOM 777 C C . PRO A 1 89 ? -15.251 5.794 2.271 1.00 89.75 89 PRO A C 1
ATOM 779 O O . PRO A 1 89 ? -15.196 6.014 1.055 1.00 89.75 89 PRO A O 1
ATOM 782 N N . LEU A 1 90 ? -14.847 4.647 2.814 1.00 92.38 90 LEU A N 1
ATOM 783 C CA . LEU A 1 90 ? -14.193 3.578 2.070 1.00 92.38 90 LEU A CA 1
ATOM 784 C C . LEU A 1 90 ? -15.160 2.427 1.774 1.00 92.38 90 LEU A C 1
ATOM 786 O O . LEU A 1 90 ? -16.144 2.181 2.468 1.00 92.38 90 LEU A O 1
ATOM 790 N N . THR A 1 91 ? -14.891 1.690 0.702 1.00 91.50 91 THR A N 1
ATOM 791 C CA . THR A 1 91 ? -15.653 0.501 0.310 1.00 91.50 91 THR A CA 1
ATOM 792 C C . THR A 1 91 ? -14.719 -0.550 -0.271 1.00 91.50 91 THR A C 1
ATOM 794 O O . THR A 1 91 ? -13.760 -0.235 -0.980 1.00 91.50 91 THR A O 1
ATOM 797 N N . ILE A 1 92 ? -15.003 -1.823 0.004 1.00 89.38 92 ILE A N 1
ATOM 798 C CA . ILE A 1 92 ? -14.279 -2.948 -0.592 1.00 89.38 92 ILE A CA 1
ATOM 799 C C . ILE A 1 92 ? -14.745 -3.093 -2.048 1.00 89.38 92 ILE A C 1
ATOM 801 O O . ILE A 1 92 ? -15.820 -3.635 -2.299 1.00 89.38 92 ILE A O 1
ATOM 805 N N . LYS A 1 93 ? -13.973 -2.583 -3.018 1.00 75.94 93 LYS A N 1
ATOM 806 C CA . LYS A 1 93 ? -14.420 -2.523 -4.427 1.00 75.94 93 LYS A CA 1
ATOM 807 C C . LYS A 1 93 ? -13.993 -3.708 -5.283 1.00 75.94 93 LYS A C 1
ATOM 809 O O . LYS A 1 93 ? -14.762 -4.160 -6.127 1.00 75.94 93 LYS A O 1
ATOM 814 N N . VAL A 1 94 ? -12.750 -4.169 -5.158 1.00 67.69 94 VAL A N 1
ATOM 815 C CA . VAL A 1 94 ? -12.147 -5.025 -6.192 1.00 67.69 94 VAL A CA 1
ATOM 816 C C . VAL A 1 94 ? -11.502 -6.248 -5.572 1.00 67.69 94 VAL A C 1
ATOM 818 O O . VAL A 1 94 ? -10.606 -6.125 -4.743 1.00 67.69 94 VAL A O 1
ATOM 821 N N . HIS A 1 95 ? -11.920 -7.425 -6.044 1.00 68.44 95 HIS A N 1
ATOM 822 C CA . HIS A 1 95 ? -11.197 -8.671 -5.840 1.00 68.44 95 HIS A CA 1
ATOM 823 C C . HIS A 1 95 ? -10.667 -9.197 -7.174 1.00 68.44 95 HIS A C 1
ATOM 825 O O . HIS A 1 95 ? -11.409 -9.390 -8.142 1.00 68.44 95 HIS A O 1
ATOM 831 N N . LYS A 1 96 ? -9.376 -9.493 -7.257 1.00 79.69 96 LYS A N 1
ATOM 832 C CA . LYS A 1 96 ? -8.836 -10.198 -8.426 1.00 79.69 96 LYS A CA 1
ATOM 833 C C . LYS A 1 96 ? -7.648 -11.054 -8.067 1.00 79.69 96 LYS A C 1
ATOM 835 O O . LYS A 1 96 ? -6.939 -10.781 -7.105 1.00 79.69 96 LYS A O 1
ATOM 840 N N . LYS A 1 97 ? -7.409 -12.074 -8.885 1.00 87.44 97 LYS A N 1
ATOM 841 C CA . LYS A 1 97 ? -6.243 -12.932 -8.720 1.00 87.44 97 LYS A CA 1
ATOM 842 C C . LYS A 1 97 ? -4.988 -12.251 -9.259 1.00 87.44 97 LYS A C 1
ATOM 844 O O . LYS A 1 97 ? -4.917 -11.886 -10.437 1.00 87.44 97 LYS A O 1
ATOM 849 N N . ILE A 1 98 ? -3.976 -12.145 -8.408 1.00 85.62 98 ILE A N 1
ATOM 850 C CA . ILE A 1 98 ? -2.596 -11.844 -8.778 1.00 85.62 98 ILE A CA 1
ATOM 851 C C . ILE A 1 98 ? -1.773 -13.074 -8.412 1.00 85.62 98 ILE A C 1
ATOM 853 O O . ILE A 1 98 ? -1.636 -13.404 -7.243 1.00 85.62 98 ILE A O 1
ATOM 857 N N . LYS A 1 99 ? -1.248 -13.774 -9.428 1.00 84.25 99 LYS A N 1
ATOM 858 C CA . LYS A 1 99 ? -0.416 -14.980 -9.253 1.00 84.25 99 LYS A CA 1
ATOM 859 C C . LYS A 1 99 ? -1.046 -16.055 -8.343 1.00 84.25 99 LYS A C 1
ATOM 861 O O . LYS A 1 99 ? -0.352 -16.687 -7.563 1.00 84.25 99 LYS A O 1
ATOM 866 N N . GLY A 1 100 ? -2.359 -16.259 -8.454 1.00 87.19 100 GLY A N 1
ATOM 867 C CA . GLY A 1 100 ? -3.090 -17.272 -7.680 1.00 87.19 100 GLY A CA 1
ATOM 868 C C . GLY A 1 100 ? -3.699 -16.767 -6.369 1.00 87.19 100 GLY A C 1
ATOM 869 O O . GLY A 1 100 ? -4.668 -17.363 -5.913 1.00 87.19 100 GLY A O 1
ATOM 870 N N . THR A 1 101 ? -3.237 -15.633 -5.841 1.00 91.00 101 THR A N 1
ATOM 871 C CA . THR A 1 101 ? -3.739 -15.031 -4.596 1.00 91.00 101 THR A CA 1
ATOM 872 C C . THR A 1 101 ? -4.778 -13.953 -4.895 1.00 91.00 101 THR A C 1
ATOM 874 O O . THR A 1 101 ? -4.622 -13.169 -5.835 1.00 91.00 101 THR A O 1
ATOM 877 N N . TRP A 1 102 ? -5.856 -13.910 -4.117 1.00 93.56 102 TRP A N 1
ATOM 878 C CA . TRP A 1 102 ? -6.870 -12.864 -4.188 1.00 93.56 102 TRP A CA 1
ATOM 879 C C . TRP A 1 102 ? -6.361 -11.589 -3.527 1.00 93.56 102 TRP A C 1
ATOM 881 O O . TRP A 1 102 ? -5.967 -11.607 -2.369 1.00 93.56 102 TRP A O 1
ATOM 891 N N . LEU A 1 103 ? -6.390 -10.490 -4.270 1.00 95.25 103 LEU A N 1
ATOM 892 C CA . LEU A 1 103 ? -6.159 -9.144 -3.761 1.00 95.25 103 LEU A CA 1
ATOM 893 C C . LEU A 1 103 ? -7.509 -8.478 -3.519 1.00 95.25 103 LEU A C 1
ATOM 895 O O . LEU A 1 103 ? -8.270 -8.354 -4.477 1.00 95.25 103 LEU A O 1
ATOM 899 N N . PHE A 1 104 ? -7.762 -8.038 -2.291 1.00 95.56 104 PHE A N 1
ATOM 900 C CA . PHE A 1 104 ? -8.880 -7.182 -1.903 1.00 95.56 104 PHE A CA 1
ATOM 901 C C . PHE A 1 104 ? -8.376 -5.750 -1.730 1.00 95.56 104 PHE A C 1
ATOM 903 O O . PHE A 1 104 ? -7.327 -5.546 -1.123 1.00 95.56 104 PHE A O 1
ATOM 910 N N . LEU A 1 105 ? -9.109 -4.773 -2.265 1.00 95.81 105 LEU A N 1
ATOM 911 C CA . LEU A 1 105 ? -8.780 -3.348 -2.159 1.00 95.81 105 LEU A CA 1
ATOM 912 C C . LEU A 1 105 ? -9.871 -2.602 -1.391 1.00 95.81 105 LEU A C 1
ATOM 914 O O . LEU A 1 105 ? -11.050 -2.721 -1.742 1.00 95.81 105 LEU A O 1
ATOM 918 N N . TYR A 1 106 ? -9.460 -1.808 -0.404 1.00 95.12 106 TYR A N 1
ATOM 919 C CA . TYR A 1 106 ? -10.308 -0.875 0.322 1.00 95.12 106 TYR A CA 1
ATOM 920 C C . TYR A 1 106 ? -10.084 0.527 -0.239 1.00 95.12 106 TYR A C 1
ATOM 922 O O . TYR A 1 106 ? -8.974 1.061 -0.201 1.00 95.12 106 TYR A O 1
ATOM 930 N N . THR A 1 107 ? -11.116 1.072 -0.879 1.00 94.50 107 THR A N 1
ATOM 931 C CA . THR A 1 107 ? -10.973 2.238 -1.755 1.00 94.50 107 THR A CA 1
ATOM 932 C C . THR A 1 107 ? -12.028 3.287 -1.490 1.00 94.50 107 THR A C 1
ATOM 934 O O . THR A 1 107 ? -13.165 2.936 -1.174 1.00 94.50 107 THR A O 1
ATOM 937 N N . ASP A 1 108 ? -11.695 4.544 -1.745 1.00 93.25 108 ASP A N 1
ATOM 938 C CA . ASP A 1 108 ? -12.663 5.636 -1.722 1.00 93.25 108 ASP A CA 1
ATOM 939 C C . ASP A 1 108 ? -13.549 5.673 -2.989 1.00 93.25 108 ASP A C 1
ATOM 941 O O . ASP A 1 108 ? -13.450 4.847 -3.914 1.00 93.25 108 ASP A O 1
ATOM 945 N N . ALA A 1 109 ? -14.433 6.672 -3.056 1.00 91.44 109 ALA A N 1
ATOM 946 C CA . ALA A 1 109 ? -15.295 6.916 -4.209 1.00 91.44 109 ALA A CA 1
ATOM 947 C C . ALA A 1 109 ? -14.505 7.152 -5.514 1.00 91.44 109 ALA A C 1
ATOM 949 O O . ALA A 1 109 ? -14.919 6.648 -6.562 1.00 91.44 109 ALA A O 1
ATOM 950 N N . LYS A 1 110 ? -13.345 7.820 -5.440 1.00 91.62 110 LYS A N 1
ATOM 951 C CA . LYS A 1 110 ? -12.456 8.142 -6.573 1.00 91.62 110 LYS A CA 1
ATOM 952 C C . LYS A 1 110 ? -11.657 6.924 -7.063 1.00 91.62 110 LYS A C 1
ATOM 954 O O . LYS A 1 110 ? -11.094 6.954 -8.156 1.00 91.62 110 LYS A O 1
ATOM 959 N N . GLY A 1 111 ? -11.646 5.835 -6.294 1.00 91.44 111 GLY A N 1
ATOM 960 C CA . GLY A 1 111 ? -10.908 4.612 -6.601 1.00 91.44 111 GLY A CA 1
ATOM 961 C C . GLY A 1 111 ? -9.455 4.638 -6.127 1.00 91.44 111 GLY A C 1
ATOM 962 O O . GLY A 1 111 ? -8.667 3.812 -6.592 1.00 91.44 111 GLY A O 1
ATOM 963 N N . ILE A 1 112 ? -9.100 5.556 -5.223 1.00 94.69 112 ILE A N 1
ATOM 964 C CA . ILE A 1 112 ? -7.807 5.546 -4.539 1.00 94.69 112 ILE A CA 1
ATOM 965 C C . ILE A 1 112 ? -7.809 4.422 -3.510 1.00 94.69 112 ILE A C 1
ATOM 967 O O . ILE A 1 112 ? -8.807 4.189 -2.828 1.00 94.69 112 ILE A O 1
ATOM 971 N N . VAL A 1 113 ? -6.697 3.695 -3.441 1.00 95.25 113 VAL A N 1
ATOM 972 C CA . VAL A 1 113 ? -6.514 2.579 -2.513 1.00 95.25 113 VAL A CA 1
ATOM 973 C C . VAL A 1 113 ? -5.978 3.121 -1.198 1.00 95.25 113 VAL A C 1
ATOM 975 O O . VAL A 1 113 ? -4.878 3.665 -1.168 1.00 95.25 113 VAL A O 1
ATOM 978 N N . HIS A 1 114 ? -6.748 2.928 -0.132 1.00 94.88 114 HIS A N 1
ATOM 979 C CA . HIS A 1 114 ? -6.390 3.314 1.236 1.00 94.88 114 HIS A CA 1
ATOM 980 C C . HIS A 1 114 ? -5.900 2.124 2.055 1.00 94.88 114 HIS A C 1
ATOM 982 O O . HIS A 1 114 ? -5.071 2.283 2.944 1.00 94.88 114 HIS A O 1
ATOM 988 N N . ASP A 1 115 ? -6.344 0.915 1.700 1.00 95.81 115 ASP A N 1
ATOM 989 C CA . ASP A 1 115 ? -5.781 -0.320 2.230 1.00 95.81 115 ASP A CA 1
ATOM 990 C C . ASP A 1 115 ? -5.942 -1.501 1.251 1.00 95.81 115 ASP A C 1
ATOM 992 O O . ASP A 1 115 ? -6.729 -1.453 0.300 1.00 95.81 115 ASP A O 1
ATOM 996 N N . PHE A 1 116 ? -5.190 -2.581 1.459 1.00 96.50 116 PHE A N 1
ATOM 997 C CA . PHE A 1 116 ? -5.289 -3.821 0.697 1.00 96.50 116 PHE A CA 1
ATOM 998 C C . PHE A 1 116 ? -5.064 -5.054 1.571 1.00 96.50 116 PHE A C 1
ATOM 1000 O O . PHE A 1 116 ? -4.418 -4.995 2.609 1.00 96.50 116 PHE A O 1
ATOM 1007 N N . TYR A 1 117 ? -5.550 -6.201 1.104 1.00 96.25 117 TYR A N 1
ATOM 1008 C CA . TYR A 1 117 ? -5.377 -7.473 1.796 1.00 96.25 117 TYR A CA 1
ATOM 1009 C C . TYR A 1 117 ? -5.232 -8.625 0.800 1.00 96.25 117 TYR A C 1
ATOM 1011 O O . TYR A 1 117 ? -6.018 -8.735 -0.148 1.00 96.25 117 TYR A O 1
ATOM 1019 N N . PHE A 1 118 ? -4.240 -9.496 1.004 1.00 95.50 118 PHE A N 1
ATOM 1020 C CA . PHE A 1 118 ? -4.064 -10.711 0.209 1.00 95.50 118 PHE A CA 1
ATOM 1021 C C . PHE A 1 118 ? -4.650 -11.943 0.912 1.00 95.50 118 PHE A C 1
ATOM 1023 O O . PHE A 1 118 ? -4.371 -12.220 2.075 1.00 95.50 118 PHE A O 1
ATOM 1030 N N . SER A 1 119 ? -5.426 -12.739 0.177 1.00 93.56 119 SER A N 1
ATOM 1031 C CA . SER A 1 119 ? -6.004 -13.994 0.666 1.00 93.56 119 SER A CA 1
ATOM 1032 C C . SER A 1 119 ? -5.833 -15.129 -0.336 1.00 93.56 119 SER A C 1
ATOM 1034 O O . SER A 1 119 ? -5.938 -14.947 -1.550 1.00 93.56 119 SER A O 1
ATOM 1036 N N . ASN A 1 120 ? -5.639 -16.344 0.168 1.00 92.62 120 ASN A N 1
ATOM 1037 C CA . ASN A 1 120 ? -5.652 -17.552 -0.658 1.00 92.62 120 ASN A CA 1
ATOM 1038 C C . ASN A 1 120 ? -7.077 -17.952 -1.079 1.00 92.62 120 ASN A C 1
ATOM 1040 O O . ASN A 1 120 ? -7.258 -18.660 -2.069 1.00 92.62 120 ASN A O 1
ATOM 1044 N N . THR A 1 121 ? -8.103 -17.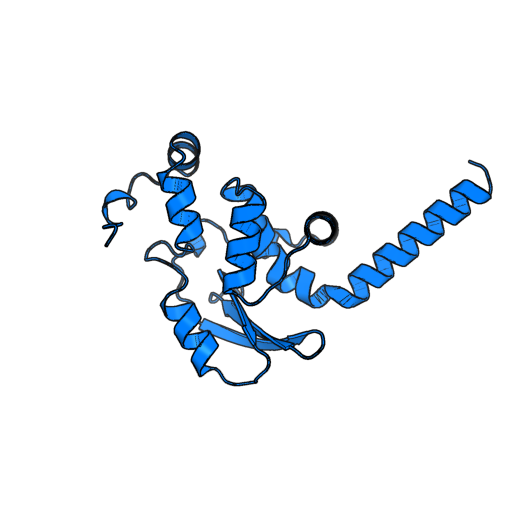462 -0.377 1.00 90.12 121 THR A N 1
ATOM 1045 C CA . THR A 1 121 ? -9.515 -17.766 -0.640 1.00 90.12 121 THR A CA 1
ATOM 1046 C C . THR A 1 121 ? -10.272 -16.530 -1.120 1.00 90.12 121 THR A C 1
ATOM 1048 O O . THR A 1 121 ? -9.891 -15.390 -0.856 1.00 90.12 121 THR A O 1
ATOM 1051 N N . LYS A 1 122 ? -11.382 -16.746 -1.835 1.00 89.06 122 LYS A N 1
ATOM 1052 C CA . LYS A 1 122 ? -12.297 -15.671 -2.253 1.00 89.06 122 LYS A CA 1
ATOM 1053 C C . LYS A 1 122 ? -13.351 -15.376 -1.170 1.00 89.06 122 LYS A C 1
ATOM 1055 O O . LYS A 1 122 ? -14.509 -15.144 -1.502 1.00 89.06 122 LYS A O 1
ATOM 1060 N N . ASN A 1 123 ? -12.978 -15.462 0.108 1.00 88.94 123 ASN A N 1
ATOM 1061 C CA . ASN A 1 123 ? -13.857 -15.126 1.230 1.00 88.94 123 ASN A CA 1
ATOM 1062 C C . ASN A 1 123 ? -13.588 -13.678 1.674 1.00 88.94 123 ASN A C 1
ATOM 1064 O O . ASN A 1 123 ? -12.434 -13.284 1.828 1.00 88.94 123 ASN A O 1
ATOM 1068 N N . PHE A 1 124 ? -14.653 -12.900 1.861 1.00 88.31 124 PHE A N 1
ATOM 1069 C CA . PHE A 1 124 ? -14.601 -11.505 2.300 1.00 88.31 124 PHE A CA 1
ATOM 1070 C C . PHE A 1 124 ? -14.523 -11.336 3.816 1.00 88.31 124 PHE A C 1
ATOM 1072 O O . PHE A 1 124 ? -14.271 -10.226 4.264 1.00 88.31 124 PHE A O 1
ATOM 1079 N N . GLU A 1 125 ? -14.744 -12.389 4.595 1.00 92.12 125 GLU A N 1
ATOM 1080 C CA . GLU A 1 125 ? -14.803 -12.322 6.055 1.00 92.12 125 GLU A CA 1
ATOM 1081 C C . GLU A 1 125 ? -13.489 -11.816 6.667 1.00 92.12 125 GLU A C 1
ATOM 1083 O O . GLU A 1 125 ? -13.483 -10.772 7.316 1.00 92.12 125 GLU A O 1
ATOM 1088 N N . ALA A 1 126 ? -12.362 -12.469 6.362 1.00 92.44 126 ALA A N 1
ATOM 1089 C CA . ALA A 1 126 ? -11.048 -12.042 6.847 1.00 92.44 126 ALA A CA 1
ATOM 1090 C C . ALA A 1 126 ? -10.624 -10.649 6.326 1.00 92.44 126 ALA A C 1
ATOM 1092 O O . ALA A 1 126 ? -10.246 -9.818 7.149 1.00 92.44 126 ALA A O 1
ATOM 1093 N N . PRO A 1 127 ? -10.740 -10.322 5.018 1.00 93.31 127 PRO A N 1
ATOM 1094 C CA . PRO A 1 127 ? -10.475 -8.965 4.538 1.00 93.31 127 PRO A CA 1
ATOM 1095 C C . PRO A 1 127 ? -11.351 -7.898 5.205 1.00 93.31 127 PRO A C 1
ATOM 1097 O O . PRO A 1 127 ? -10.866 -6.816 5.509 1.00 93.31 127 PRO A O 1
ATOM 1100 N N . ARG A 1 128 ? -12.639 -8.182 5.438 1.00 92.69 128 ARG A N 1
ATOM 1101 C CA . ARG A 1 128 ? -13.561 -7.237 6.080 1.00 92.69 128 ARG A CA 1
ATOM 1102 C C . ARG A 1 128 ? -13.171 -6.990 7.530 1.00 92.69 128 ARG A C 1
ATOM 1104 O O . ARG A 1 128 ? -13.110 -5.837 7.936 1.00 92.69 128 ARG A O 1
ATOM 1111 N N . ALA A 1 129 ? -12.897 -8.055 8.282 1.00 93.44 129 ALA A N 1
ATOM 1112 C CA . ALA A 1 129 ? -12.411 -7.935 9.650 1.00 93.44 129 ALA A CA 1
ATOM 1113 C C . ALA A 1 129 ? -11.110 -7.123 9.688 1.00 93.44 129 ALA A C 1
ATOM 1115 O O . ALA A 1 129 ? -11.010 -6.175 10.455 1.00 93.44 129 ALA A O 1
ATOM 1116 N N . PHE A 1 130 ? -10.165 -7.420 8.791 1.00 95.31 130 PHE A N 1
ATOM 1117 C CA . PHE A 1 130 ? -8.928 -6.657 8.669 1.00 95.31 130 PHE A CA 1
ATOM 1118 C C . PHE A 1 130 ? -9.194 -5.166 8.421 1.00 95.31 130 PHE A C 1
ATOM 1120 O O . PHE A 1 130 ? -8.753 -4.346 9.214 1.00 95.31 130 PHE A O 1
ATOM 1127 N N . PHE A 1 131 ? -9.963 -4.804 7.389 1.00 93.38 131 PHE A N 1
ATOM 1128 C CA . PHE A 1 131 ? -10.208 -3.396 7.046 1.00 93.38 131 PHE A CA 1
ATOM 1129 C C . PHE A 1 131 ? -10.979 -2.612 8.110 1.00 93.38 131 PHE A C 1
ATOM 1131 O O . PHE A 1 131 ? -10.794 -1.403 8.220 1.00 93.38 131 PHE A O 1
ATOM 1138 N N . ASN A 1 132 ? -11.820 -3.277 8.904 1.00 89.75 132 ASN A N 1
ATOM 1139 C CA . ASN A 1 132 ? -12.506 -2.638 10.027 1.00 89.75 132 ASN A CA 1
ATOM 1140 C C . ASN A 1 132 ? -11.546 -2.231 11.158 1.00 89.75 132 ASN A C 1
ATOM 1142 O O . ASN A 1 132 ? -11.895 -1.370 11.958 1.00 89.75 132 ASN A O 1
ATOM 1146 N N . HIS A 1 133 ? -10.369 -2.854 11.236 1.00 90.88 133 HIS A N 1
ATOM 1147 C CA . HIS A 1 133 ? -9.383 -2.615 12.291 1.00 90.88 133 HIS A CA 1
ATOM 1148 C C . HIS A 1 133 ? -8.100 -1.954 11.788 1.00 90.88 133 HIS A C 1
ATOM 1150 O O . HIS A 1 133 ? -7.364 -1.369 12.576 1.00 90.88 133 HIS A O 1
ATOM 1156 N N . SER A 1 134 ? -7.793 -2.070 10.496 1.00 93.56 134 SER A N 1
ATOM 1157 C CA . SER A 1 134 ? -6.468 -1.750 9.979 1.00 93.56 134 SER A CA 1
ATOM 1158 C C . SER A 1 134 ? -6.182 -0.259 9.905 1.00 93.56 134 SER A C 1
ATOM 1160 O O . SER A 1 134 ? -5.009 0.094 9.861 1.00 93.56 134 SER A O 1
ATOM 1162 N N . LEU A 1 135 ? -7.205 0.600 9.891 1.00 90.44 135 LEU A N 1
ATOM 1163 C CA . LEU A 1 135 ? -7.084 2.056 9.839 1.00 90.44 135 LEU A CA 1
ATOM 1164 C C . LEU A 1 135 ? -7.704 2.676 11.100 1.00 90.44 135 LEU A C 1
ATOM 1166 O O . LEU A 1 135 ? -8.825 2.333 11.468 1.00 90.44 135 LEU A O 1
ATOM 1170 N N . ALA A 1 136 ? -6.994 3.600 11.749 1.00 85.50 136 ALA A N 1
ATOM 1171 C CA . ALA A 1 136 ? -7.528 4.377 12.871 1.00 85.50 136 ALA A CA 1
ATOM 1172 C C . ALA A 1 136 ? -8.496 5.479 12.390 1.00 85.50 136 ALA A C 1
ATOM 1174 O O . ALA A 1 136 ? -8.705 5.655 11.189 1.00 85.50 136 ALA A O 1
ATOM 1175 N N . SER A 1 137 ? -9.037 6.284 13.313 1.00 81.31 137 SER A N 1
ATOM 1176 C CA . SER A 1 137 ? -9.976 7.384 13.012 1.00 81.31 137 SER A CA 1
ATOM 1177 C C . SER A 1 137 ? -9.452 8.402 11.988 1.00 81.31 137 SER A C 1
ATOM 1179 O O . SER A 1 137 ? -10.233 9.063 11.310 1.00 81.31 137 SER A O 1
ATOM 1181 N N . ASN A 1 138 ? -8.129 8.522 11.852 1.00 84.00 138 ASN A N 1
ATOM 1182 C CA . ASN A 1 138 ? -7.465 9.396 10.884 1.00 84.00 138 ASN A CA 1
ATOM 1183 C C . ASN A 1 138 ? -7.185 8.729 9.522 1.00 84.00 138 ASN A C 1
ATOM 1185 O O . ASN A 1 138 ? -6.540 9.342 8.672 1.00 84.00 138 ASN A O 1
ATOM 1189 N N . GLY A 1 139 ? -7.615 7.480 9.323 1.00 88.19 139 GLY A N 1
ATOM 1190 C CA . GLY A 1 139 ? -7.420 6.748 8.075 1.00 88.19 139 GLY A CA 1
ATOM 1191 C C . GLY A 1 139 ? -6.028 6.157 7.869 1.00 88.19 139 GLY A C 1
ATOM 1192 O O . GLY A 1 139 ? -5.682 5.789 6.748 1.00 88.19 139 GLY A O 1
ATOM 1193 N N . LEU A 1 140 ? -5.204 6.086 8.919 1.00 91.62 140 LEU A N 1
ATOM 1194 C C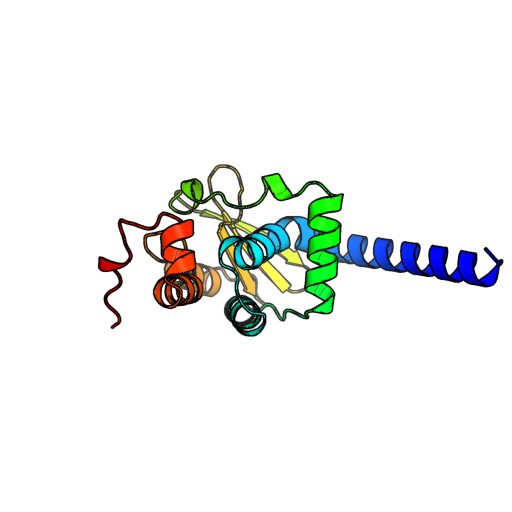A . LEU A 1 140 ? -3.848 5.542 8.849 1.00 91.62 140 LEU A CA 1
ATOM 1195 C C . LEU A 1 140 ? -3.710 4.221 9.606 1.00 91.62 140 LEU A C 1
ATOM 1197 O O . LEU A 1 140 ? -4.351 4.047 10.646 1.00 91.62 140 LEU A O 1
ATOM 1201 N N . PRO A 1 141 ? -2.822 3.316 9.148 1.00 94.00 141 PRO A N 1
ATOM 1202 C CA . PRO A 1 141 ? -2.487 2.123 9.905 1.00 94.00 141 PRO A CA 1
ATOM 1203 C C . PRO A 1 141 ? -1.930 2.425 11.291 1.00 94.00 141 PRO A C 1
ATOM 1205 O O . PRO A 1 141 ? -1.160 3.374 11.459 1.00 94.00 141 PRO A O 1
ATOM 1208 N N . GLN A 1 142 ? -2.248 1.574 12.269 1.00 90.81 142 GLN A N 1
ATOM 1209 C CA . GLN A 1 142 ? -1.779 1.738 13.648 1.00 90.81 142 GLN A CA 1
ATOM 1210 C C . GLN A 1 142 ? -0.254 1.884 13.717 1.00 90.81 142 GLN A C 1
ATOM 1212 O O . GLN A 1 142 ? 0.241 2.818 14.342 1.00 90.81 142 GLN A O 1
ATOM 1217 N N . LEU A 1 143 ? 0.497 1.046 12.995 1.00 92.00 143 LEU A N 1
ATOM 1218 C CA . LEU A 1 143 ? 1.956 1.149 12.932 1.00 92.00 143 LEU A CA 1
ATOM 1219 C C . LEU A 1 143 ? 2.423 2.520 12.417 1.00 92.00 143 LEU A C 1
ATOM 1221 O O . LEU A 1 143 ? 3.369 3.089 12.957 1.00 92.00 143 LEU A O 1
ATOM 1225 N N . VAL A 1 144 ? 1.756 3.087 11.407 1.00 91.88 144 VAL A N 1
ATOM 1226 C CA . VAL A 1 144 ? 2.076 4.434 10.905 1.00 91.88 144 VAL A CA 1
ATOM 1227 C C . VAL A 1 144 ? 1.834 5.480 11.993 1.00 91.88 144 VAL A C 1
ATOM 1229 O O . VAL A 1 144 ? 2.696 6.330 12.213 1.00 91.88 144 VAL A O 1
ATOM 1232 N N . ASN A 1 145 ? 0.718 5.389 12.719 1.00 89.81 145 ASN A N 1
ATOM 1233 C CA . ASN A 1 145 ? 0.420 6.296 13.830 1.00 89.81 145 ASN A CA 1
ATOM 1234 C C . ASN A 1 145 ? 1.481 6.222 14.936 1.00 89.81 145 ASN A C 1
ATOM 1236 O O . ASN A 1 145 ? 1.950 7.262 15.395 1.00 89.81 145 ASN A O 1
ATOM 1240 N N . LEU A 1 146 ? 1.942 5.018 15.289 1.00 88.75 146 LEU A N 1
ATOM 1241 C CA . LEU A 1 146 ? 3.043 4.822 16.238 1.00 88.75 146 LEU A CA 1
ATOM 1242 C C . LEU A 1 146 ? 4.338 5.499 15.769 1.00 88.75 146 LEU A C 1
ATOM 1244 O O . LEU A 1 146 ? 5.043 6.120 16.562 1.00 88.75 146 LEU A O 1
ATOM 1248 N N . GLN A 1 147 ? 4.657 5.415 14.475 1.00 87.81 147 GLN A N 1
ATOM 1249 C CA . GLN A 1 147 ? 5.849 6.065 13.920 1.00 87.81 147 GLN A CA 1
ATOM 1250 C C . GLN A 1 147 ? 5.752 7.590 13.924 1.00 87.81 147 GLN A C 1
ATOM 1252 O O . GLN A 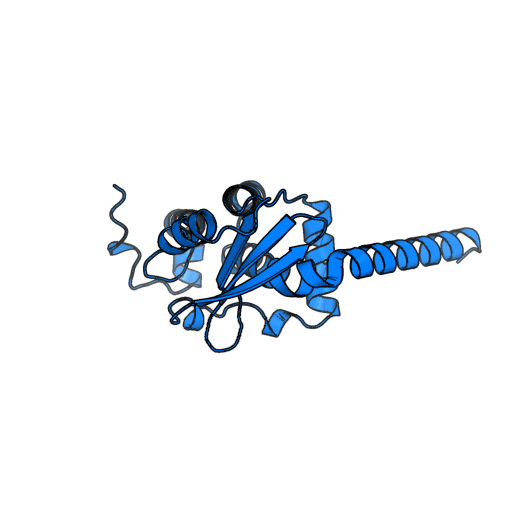1 147 ? 6.749 8.261 14.189 1.00 87.81 147 GLN A O 1
ATOM 1257 N N . ILE A 1 148 ? 4.565 8.143 13.670 1.00 86.38 148 ILE A N 1
ATOM 1258 C CA . ILE A 1 148 ? 4.330 9.587 13.772 1.00 86.38 148 ILE A CA 1
ATOM 1259 C C . ILE A 1 148 ? 4.478 10.041 15.229 1.00 86.38 148 ILE A C 1
ATOM 1261 O O . ILE A 1 148 ? 5.214 10.992 15.485 1.00 86.38 148 ILE A O 1
ATOM 1265 N N . ALA A 1 149 ? 3.847 9.339 16.177 1.00 85.31 149 ALA A N 1
ATOM 1266 C CA . ALA A 1 149 ? 3.909 9.664 17.603 1.00 85.31 149 ALA A CA 1
ATOM 1267 C C . ALA A 1 149 ? 5.350 9.640 18.146 1.00 85.31 149 ALA A C 1
ATOM 1269 O O . ALA A 1 149 ? 5.763 10.541 18.875 1.00 85.31 149 ALA A O 1
ATOM 1270 N N . ASN A 1 150 ? 6.151 8.659 17.722 1.00 86.19 150 ASN A N 1
ATOM 1271 C CA . ASN A 1 150 ? 7.541 8.506 18.156 1.00 86.19 150 ASN A CA 1
ATOM 1272 C C . ASN A 1 150 ? 8.530 9.446 17.439 1.00 86.19 150 ASN A C 1
ATOM 1274 O O . ASN A 1 150 ? 9.703 9.508 17.813 1.00 86.19 150 ASN A O 1
ATOM 1278 N N . ASN A 1 151 ? 8.098 10.188 16.412 1.00 84.75 151 ASN A N 1
ATOM 1279 C CA . ASN A 1 151 ? 8.961 11.068 15.629 1.00 84.75 151 ASN A CA 1
ATOM 1280 C C . ASN A 1 151 ? 8.423 12.504 15.607 1.00 84.75 151 ASN A C 1
ATOM 1282 O O . ASN A 1 151 ? 7.710 12.918 14.694 1.00 84.75 151 ASN A O 1
ATOM 1286 N N . LYS A 1 152 ? 8.850 13.306 16.590 1.00 79.75 152 LYS A N 1
ATOM 1287 C CA . LYS A 1 152 ? 8.428 14.706 16.760 1.00 79.75 152 LYS A CA 1
ATOM 1288 C C . LYS A 1 152 ? 8.574 15.555 15.489 1.00 79.75 152 LYS A C 1
ATOM 1290 O O . LYS A 1 152 ? 7.666 16.302 15.145 1.00 79.75 152 LYS A O 1
ATOM 1295 N N . ARG A 1 153 ? 9.677 15.398 14.745 1.00 81.81 153 ARG A N 1
ATOM 1296 C CA . ARG A 1 153 ? 9.903 16.128 13.481 1.00 81.81 153 ARG A CA 1
ATOM 1297 C C . ARG A 1 153 ? 8.892 15.734 12.406 1.00 81.81 153 ARG A C 1
ATOM 1299 O O . ARG A 1 153 ? 8.470 16.578 11.619 1.00 81.81 153 ARG A O 1
ATOM 1306 N N . LEU A 1 154 ? 8.527 14.454 12.346 1.00 80.38 154 LEU A N 1
ATOM 1307 C CA . LEU A 1 154 ? 7.509 13.959 11.425 1.00 80.38 154 LEU A CA 1
ATOM 1308 C C . LEU A 1 154 ? 6.119 14.479 11.805 1.00 80.38 154 LEU A C 1
ATOM 1310 O O . LEU A 1 154 ? 5.403 14.958 10.929 1.00 80.38 154 LEU A O 1
ATOM 1314 N N . ALA A 1 155 ? 5.773 14.438 13.094 1.00 79.69 155 ALA A N 1
ATOM 1315 C CA . ALA A 1 155 ? 4.517 14.974 13.613 1.00 79.69 155 ALA A CA 1
ATOM 1316 C C . ALA A 1 155 ? 4.360 16.473 13.294 1.00 79.69 155 ALA A C 1
ATOM 1318 O O . ALA A 1 155 ? 3.333 16.890 12.755 1.00 79.69 155 ALA A O 1
ATOM 1319 N N . GLU A 1 156 ? 5.413 17.265 13.523 1.00 78.38 156 GLU A N 1
ATOM 1320 C CA . GLU A 1 156 ? 5.466 18.690 13.169 1.00 78.38 156 GLU A CA 1
ATOM 1321 C C . GLU A 1 156 ? 5.320 18.907 11.653 1.00 78.38 156 GLU A C 1
ATOM 1323 O O . GLU A 1 156 ? 4.518 19.730 11.214 1.00 78.38 156 GLU A O 1
ATOM 1328 N N . LYS A 1 157 ? 6.050 18.136 10.835 1.00 78.69 157 LYS A N 1
ATOM 1329 C CA . LYS A 1 157 ? 6.039 18.256 9.367 1.00 78.69 157 LYS A CA 1
ATOM 1330 C C . LYS A 1 157 ? 4.689 17.915 8.742 1.00 78.69 157 LYS A C 1
ATOM 1332 O O . LYS A 1 157 ? 4.309 18.515 7.737 1.00 78.69 157 LYS A O 1
ATOM 1337 N N . LEU A 1 158 ? 3.992 16.921 9.281 1.00 75.31 158 LEU A N 1
ATOM 1338 C CA . LEU A 1 158 ? 2.690 16.499 8.769 1.00 75.31 158 LEU A CA 1
ATOM 1339 C C . LEU A 1 158 ? 1.550 17.404 9.251 1.00 75.31 158 LEU A C 1
ATOM 1341 O O . LEU A 1 158 ? 0.415 17.190 8.834 1.00 75.31 158 LEU A O 1
ATOM 1345 N N . ASN A 1 159 ? 1.851 18.413 10.081 1.00 61.66 159 ASN A N 1
ATOM 1346 C CA . ASN A 1 159 ? 0.880 19.304 10.711 1.00 61.66 159 ASN A CA 1
ATOM 1347 C C . ASN A 1 159 ? -0.260 18.527 11.393 1.00 61.66 159 ASN A C 1
ATOM 1349 O O . ASN A 1 159 ? -1.404 18.977 11.421 1.00 61.66 159 ASN A O 1
ATOM 1353 N N . VAL A 1 160 ? 0.050 17.341 11.935 1.00 54.97 160 VAL A N 1
ATOM 1354 C CA . VAL A 1 160 ? -0.898 16.526 12.705 1.00 54.97 160 VAL A CA 1
ATOM 1355 C C . VAL A 1 160 ? -0.975 17.152 14.091 1.00 54.97 160 VAL A C 1
ATOM 1357 O O . VAL A 1 160 ? -0.418 16.647 15.057 1.00 54.97 160 VAL A O 1
ATOM 1360 N N . LYS A 1 161 ? -1.586 18.333 14.170 1.00 43.09 161 LYS A N 1
ATOM 1361 C CA . LYS A 1 161 ? -1.735 19.097 15.409 1.00 43.09 161 LYS A CA 1
ATOM 1362 C C . LYS A 1 161 ? -3.103 18.906 16.067 1.00 43.09 161 LYS A C 1
ATOM 1364 O O . LYS A 1 161 ? -3.446 19.713 16.918 1.00 43.09 161 LYS A O 1
ATOM 1369 N N . SER A 1 162 ? -3.889 17.891 15.688 1.00 42.28 162 SER A N 1
ATOM 1370 C CA . SER A 1 162 ? -5.259 17.775 16.214 1.00 42.28 162 SER A CA 1
ATOM 1371 C C . SER A 1 162 ? -5.766 16.403 16.664 1.00 42.28 162 SER A C 1
ATOM 1373 O O . SER A 1 162 ? -6.832 16.405 17.254 1.00 42.28 162 SER A O 1
ATOM 1375 N N . HIS A 1 163 ? -5.082 15.264 16.462 1.00 45.16 163 HIS A N 1
ATOM 1376 C CA . HIS A 1 163 ? -5.680 13.953 16.829 1.00 45.16 163 HIS A CA 1
ATOM 1377 C C . HIS A 1 163 ? -4.715 12.879 17.357 1.00 45.16 163 HIS A C 1
ATOM 1379 O O . HIS A 1 163 ? -5.084 11.711 17.427 1.00 45.16 163 HIS A O 1
ATOM 1385 N N . LEU A 1 164 ? -3.474 13.225 17.717 1.00 46.88 164 LEU A N 1
ATOM 1386 C CA . LEU A 1 164 ? -2.624 12.269 18.448 1.00 46.88 164 LEU A CA 1
ATOM 1387 C C . LEU A 1 164 ? -3.021 12.167 19.929 1.00 46.88 164 LEU A C 1
ATOM 1389 O O . LEU A 1 164 ? -2.733 11.148 20.545 1.00 46.88 164 LEU A O 1
ATOM 1393 N N . ASP A 1 165 ? -3.721 13.175 20.456 1.00 43.09 165 ASP A N 1
ATOM 1394 C CA . ASP A 1 165 ? -4.187 13.216 21.846 1.00 43.09 165 ASP A CA 1
ATOM 1395 C C . ASP A 1 165 ? -5.358 12.244 22.114 1.00 43.09 165 ASP A C 1
ATOM 1397 O O . ASP A 1 165 ? -5.602 11.905 23.264 1.00 43.09 165 ASP A O 1
ATOM 1401 N N . ASP A 1 166 ? -6.030 11.742 21.065 1.00 43.69 166 ASP A N 1
ATOM 1402 C CA . ASP A 1 166 ? -7.137 10.770 21.162 1.00 43.69 166 ASP A CA 1
ATOM 1403 C C . ASP A 1 166 ? -6.671 9.302 21.027 1.00 43.69 166 ASP A C 1
ATOM 1405 O O . ASP A 1 166 ? -7.481 8.373 21.067 1.00 43.69 166 ASP A O 1
ATOM 1409 N N . MET A 1 167 ? -5.370 9.065 20.819 1.00 42.62 167 MET A N 1
ATOM 1410 C CA . MET A 1 167 ? -4.804 7.715 20.760 1.00 42.62 167 MET A CA 1
ATOM 1411 C C . MET A 1 167 ? -4.462 7.250 22.178 1.00 42.62 167 MET A C 1
ATOM 1413 O O . MET A 1 167 ? -3.290 7.171 22.547 1.00 42.62 167 MET A O 1
ATOM 1417 N N . ASP A 1 168 ? -5.493 6.938 22.966 1.00 34.38 168 ASP A N 1
ATOM 1418 C CA . ASP A 1 168 ? -5.334 6.172 24.201 1.00 34.38 168 ASP A CA 1
ATOM 1419 C C . ASP A 1 168 ? -4.677 4.831 23.848 1.00 34.38 168 ASP A C 1
ATOM 1421 O O . ASP A 1 168 ? -5.276 3.947 23.231 1.00 34.38 168 ASP A O 1
ATOM 1425 N N . PHE A 1 169 ? -3.400 4.701 24.199 1.00 35.28 169 PHE A N 1
ATOM 1426 C CA . PHE A 1 169 ? -2.686 3.435 24.176 1.00 35.28 169 PHE A CA 1
ATOM 1427 C C . PHE A 1 169 ? -3.293 2.535 25.259 1.00 35.28 169 PHE A C 1
ATOM 1429 O O . PHE A 1 169 ? -2.877 2.591 26.416 1.00 35.28 169 PHE A O 1
ATOM 1436 N N . ILE A 1 170 ? -4.303 1.749 24.881 1.00 34.41 170 ILE A N 1
ATOM 1437 C CA . ILE A 1 170 ? -4.749 0.567 25.632 1.00 34.41 170 ILE A CA 1
ATOM 1438 C C . ILE A 1 170 ? -3.836 -0.606 25.280 1.00 34.41 170 ILE A C 1
ATOM 1440 O O . ILE A 1 170 ? -3.605 -0.828 24.067 1.00 34.41 170 ILE A O 1
#

Organism: NCBI:txid456

Foldseek 3Di:
DDPVVVVVVVVVVVVLVVVCVLCVVVLLAPLLALCCLCVLLVDDPVLSCVLCVLQVHHDDPVVNVSSVVVCVVVVSNVLHDDLVCLQADWDFDDWDDRPQWIKIFIAHPVRRGLDIHIHNDPDCPVVVVCVVQQQDNSNHGPSSLVSCVVDVVSVVVVVVVDPNVVPPPD

Radius of gyration: 17.9 Å; chains: 1; bounding box: 48×37×54 Å